Protein AF-A0A372Q496-F1 (afdb_monomer_lite)

Secondary structure (DSSP, 8-state):
--TTT-----GGGTT-SB-TTT--BSB-TTS-BS-------HHHHHHHHHHSHHHHHHHHHHHH----TTTTTS---SSGGGSHHHHHHHHTTSS--

pLDDT: mean 84.9, std 12.42, range [52.47, 97.12]

Radius of gyration: 22.65 Å; chains: 1; bounding box: 51×35×49 Å

Foldseek 3Di:
DDPPPPDDCDDVNVPPQADPPPRHGCADPVRHGPDDDDDDDPVVVVVVQCVDPVSVVVVCVVVVCPADDCLVPPVDGPDPCSDPVNVVCVVVVVDDD

Sequence (97 aa):
MCINSYCAYTGQFENEILCPYCNESRYDQKNKPRYQFVWFSLIKHLKIQYENPNRANELRYQYIYTTRNGFCEDGKIGEVFDGKCYLDLLKNGIFSR

Structure (mmCIF, N/CA/C/O backbone):
data_AF-A0A372Q496-F1
#
_entry.id   AF-A0A372Q496-F1
#
loop_
_atom_site.group_PDB
_ato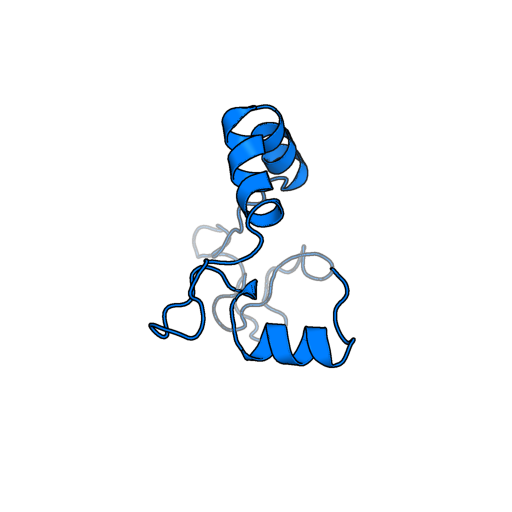m_site.id
_atom_site.type_symbol
_atom_site.label_atom_id
_atom_site.label_alt_id
_atom_site.label_comp_id
_atom_site.label_asym_id
_atom_site.label_entity_id
_atom_site.label_seq_id
_atom_site.pdbx_PDB_ins_code
_atom_site.Cartn_x
_atom_site.Cartn_y
_atom_site.Cartn_z
_atom_site.occupancy
_atom_site.B_iso_or_equiv
_atom_site.auth_seq_id
_atom_site.auth_comp_id
_atom_site.auth_asym_id
_atom_site.auth_atom_id
_atom_site.pdbx_PDB_model_num
ATOM 1 N N . MET A 1 1 ? -5.540 0.066 13.096 1.00 91.75 1 MET A N 1
ATOM 2 C CA . MET A 1 1 ? -4.805 -1.208 13.264 1.00 91.75 1 MET A CA 1
ATOM 3 C C . MET A 1 1 ? -4.698 -1.528 14.750 1.00 91.75 1 MET A C 1
ATOM 5 O O . MET A 1 1 ? -4.645 -0.593 15.542 1.00 91.75 1 MET A O 1
ATOM 9 N N . CYS A 1 2 ? -4.730 -2.800 15.145 1.00 94.88 2 CYS A N 1
ATOM 10 C CA . CYS A 1 2 ? -4.472 -3.215 16.524 1.00 94.88 2 CYS A CA 1
ATOM 11 C C . CYS A 1 2 ? -2.977 -3.079 16.861 1.00 94.88 2 CYS A C 1
ATOM 13 O O . CYS A 1 2 ? -2.134 -3.380 16.021 1.00 94.88 2 CYS A O 1
ATOM 15 N N . ILE A 1 3 ? -2.657 -2.654 18.086 1.00 93.81 3 ILE A N 1
ATOM 16 C CA . ILE A 1 3 ? -1.277 -2.441 18.547 1.00 93.81 3 ILE A CA 1
ATOM 17 C C . ILE A 1 3 ? -0.498 -3.747 18.770 1.00 93.81 3 ILE A C 1
ATOM 19 O O . ILE A 1 3 ? 0.705 -3.770 18.549 1.00 93.81 3 ILE A O 1
ATOM 23 N N . ASN A 1 4 ? -1.180 -4.831 19.158 1.00 95.19 4 ASN A N 1
ATOM 24 C CA . ASN A 1 4 ? -0.525 -6.089 19.538 1.00 95.19 4 ASN A CA 1
ATOM 25 C C . ASN A 1 4 ? -0.514 -7.128 18.408 1.00 95.19 4 ASN A C 1
ATOM 27 O O . ASN A 1 4 ? 0.441 -7.883 18.276 1.00 95.19 4 ASN A O 1
A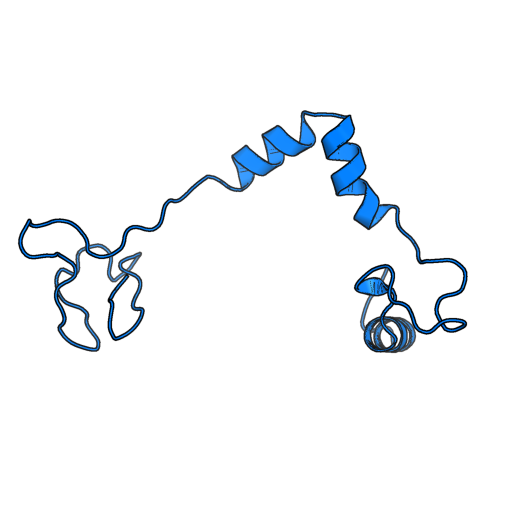TOM 31 N N . SER A 1 5 ? -1.574 -7.187 17.595 1.00 95.00 5 SER A N 1
ATOM 32 C CA . SER A 1 5 ? -1.723 -8.206 16.543 1.00 95.00 5 SER A CA 1
ATOM 33 C C . SER A 1 5 ? -1.549 -7.672 15.124 1.00 95.00 5 SER A C 1
ATOM 35 O O . SER A 1 5 ? -1.643 -8.442 14.174 1.00 95.00 5 SER A O 1
ATOM 37 N N . TYR A 1 6 ? -1.387 -6.355 14.958 1.00 91.88 6 TYR A N 1
ATOM 38 C CA . TYR A 1 6 ? -1.379 -5.687 13.651 1.00 91.88 6 TYR A CA 1
ATOM 39 C C . TYR A 1 6 ? -2.645 -5.923 12.806 1.00 91.88 6 TYR A C 1
ATOM 41 O O . TYR A 1 6 ? -2.679 -5.602 11.620 1.00 91.88 6 TYR A O 1
ATOM 49 N N . CYS A 1 7 ? -3.731 -6.413 13.414 1.00 93.06 7 CYS A N 1
ATOM 50 C CA . CYS A 1 7 ? -5.012 -6.573 12.737 1.00 93.06 7 CYS A CA 1
ATOM 51 C C . CYS A 1 7 ? -5.499 -5.233 12.168 1.00 93.06 7 CYS A C 1
ATOM 53 O O . CYS A 1 7 ? -5.632 -4.237 12.892 1.00 93.06 7 CYS A O 1
ATOM 55 N N . ALA A 1 8 ? -5.782 -5.202 10.867 1.00 94.19 8 ALA A N 1
ATOM 56 C CA . ALA A 1 8 ? -6.413 -4.067 10.212 1.00 94.19 8 ALA A CA 1
ATOM 57 C C . ALA A 1 8 ? -7.935 -4.116 10.425 1.00 94.19 8 ALA A C 1
ATOM 59 O O . ALA A 1 8 ? -8.565 -5.147 10.216 1.00 94.19 8 ALA A O 1
ATOM 60 N N . TYR A 1 9 ? -8.522 -2.991 10.841 1.00 94.25 9 TYR A N 1
ATOM 61 C CA . TYR A 1 9 ? -9.973 -2.849 11.022 1.00 94.25 9 TYR A CA 1
ATOM 62 C C . TYR A 1 9 ? -10.611 -2.392 9.708 1.00 94.25 9 TYR A C 1
ATOM 64 O O . TYR A 1 9 ? -10.998 -1.233 9.561 1.00 94.25 9 TYR A O 1
ATOM 72 N N . THR A 1 10 ? -10.609 -3.284 8.722 1.00 93.38 10 THR A N 1
ATOM 73 C CA . THR A 1 10 ? -11.145 -3.072 7.371 1.00 93.38 10 THR A CA 1
ATOM 74 C C . THR A 1 10 ? -11.954 -4.297 6.941 1.00 93.38 10 THR A C 1
ATOM 76 O O . THR A 1 10 ? -11.770 -5.385 7.492 1.00 93.38 10 THR A O 1
ATOM 79 N N . GLY A 1 11 ? -12.843 -4.144 5.953 1.00 93.62 11 GLY A N 1
ATOM 80 C CA . GLY A 1 11 ? -13.657 -5.249 5.434 1.00 93.62 11 GLY A CA 1
ATOM 81 C C . GLY A 1 11 ? -14.465 -5.925 6.543 1.00 93.62 11 GLY A C 1
ATOM 82 O O . GLY A 1 11 ? -15.181 -5.258 7.279 1.00 93.62 11 GLY A O 1
ATOM 83 N N . GLN A 1 12 ? -14.289 -7.237 6.720 1.00 94.69 12 GLN A N 1
ATOM 84 C CA . GLN A 1 12 ? -15.010 -8.013 7.740 1.00 94.69 12 GLN A CA 1
ATOM 85 C C . GLN A 1 12 ? -14.808 -7.521 9.187 1.00 94.69 12 GLN A C 1
ATOM 87 O O . GLN A 1 12 ? -15.621 -7.833 10.047 1.00 94.69 12 GLN 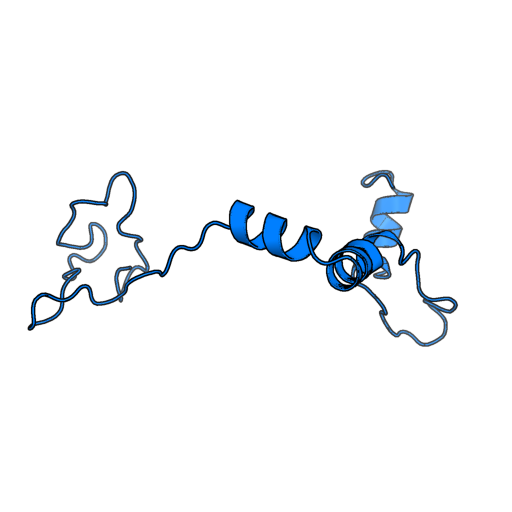A O 1
ATOM 92 N N . PHE A 1 13 ? -13.751 -6.748 9.463 1.00 95.06 13 PHE A N 1
ATOM 93 C CA . PHE A 1 13 ? -13.451 -6.208 10.795 1.00 95.06 13 PHE A CA 1
ATOM 94 C C . PHE A 1 13 ? -13.742 -4.704 10.918 1.00 95.06 13 PHE A C 1
ATOM 96 O O . PHE A 1 13 ? -13.267 -4.053 11.850 1.00 95.06 13 PHE A O 1
ATOM 103 N N . GLU A 1 14 ? -14.469 -4.108 9.968 1.00 94.19 14 GLU A N 1
ATOM 104 C CA . GLU A 1 14 ? -14.683 -2.654 9.919 1.00 94.19 14 GLU A CA 1
ATOM 105 C C . GLU A 1 14 ? -15.437 -2.102 11.140 1.00 94.19 14 GLU A C 1
ATOM 107 O O . GLU A 1 14 ? -15.132 -0.995 11.594 1.00 94.19 14 GLU A O 1
ATOM 112 N N . ASN A 1 15 ? -16.359 -2.892 11.700 1.00 95.31 15 ASN A N 1
ATOM 113 C CA . ASN A 1 15 ? -17.222 -2.514 12.824 1.00 95.31 15 ASN A CA 1
ATOM 114 C C . ASN A 1 15 ? -16.723 -3.056 14.172 1.00 95.31 15 ASN A C 1
ATOM 116 O O . ASN A 1 15 ? -17.318 -2.773 15.208 1.00 95.31 15 ASN A O 1
ATOM 120 N N . GLU A 1 16 ? -15.615 -3.799 14.176 1.00 96.19 16 GLU A N 1
ATOM 121 C CA . GLU A 1 16 ? -15.062 -4.367 15.400 1.00 96.19 16 GLU A CA 1
ATOM 122 C C . GLU A 1 16 ? -14.455 -3.279 16.294 1.00 96.19 16 GLU A C 1
ATOM 124 O O . GLU A 1 16 ? -13.704 -2.396 15.847 1.00 96.19 16 GLU A O 1
ATOM 129 N N . ILE A 1 17 ? -14.794 -3.358 17.582 1.00 96.25 17 ILE A N 1
ATOM 130 C CA . ILE A 1 17 ? -14.299 -2.464 18.639 1.00 96.25 17 ILE A CA 1
ATOM 131 C C . ILE A 1 17 ? -13.153 -3.131 19.402 1.00 96.25 17 ILE A C 1
ATOM 133 O O . ILE A 1 17 ? -12.230 -2.449 19.852 1.00 96.25 17 ILE A O 1
ATOM 137 N N . LEU A 1 18 ? -13.186 -4.458 19.514 1.00 97.06 18 LEU A N 1
ATOM 138 C CA . LEU A 1 18 ? -12.130 -5.266 20.110 1.00 97.06 18 LEU A CA 1
ATOM 139 C C . LEU A 1 18 ? -11.401 -6.035 19.014 1.00 97.06 18 LEU A C 1
ATOM 141 O O . LEU A 1 18 ? -11.985 -6.456 18.020 1.00 97.06 18 LEU A O 1
ATOM 145 N N . CYS A 1 19 ? -10.098 -6.214 19.185 1.00 96.69 19 CYS A N 1
ATOM 146 C CA . CYS A 1 19 ? -9.318 -7.019 18.263 1.00 96.69 19 CYS A CA 1
ATOM 147 C C . CYS A 1 19 ? -9.740 -8.497 18.356 1.00 96.69 19 CYS A C 1
ATOM 149 O O . CYS A 1 19 ? -9.613 -9.072 19.437 1.00 96.69 19 CYS A O 1
ATOM 151 N N . PRO A 1 20 ? -10.109 -9.166 17.251 1.00 96.31 20 PRO A N 1
ATOM 152 C CA . PRO A 1 20 ? -10.541 -10.567 17.285 1.00 96.31 20 PRO A CA 1
ATOM 153 C C . PRO A 1 20 ? -9.428 -11.553 17.687 1.00 96.31 20 PRO A C 1
ATOM 155 O O . PRO A 1 20 ? -9.713 -12.698 18.015 1.00 96.31 20 PRO A O 1
ATOM 158 N N . TYR A 1 21 ? -8.159 -11.123 17.676 1.00 97.12 21 TYR A N 1
ATOM 159 C CA . TYR A 1 21 ? -7.003 -11.981 17.973 1.00 97.12 21 TYR A CA 1
ATOM 160 C C . TYR A 1 21 ? -6.414 -11.785 19.371 1.00 97.12 21 TYR A C 1
ATOM 162 O O . TYR A 1 21 ? -5.842 -12.713 19.930 1.00 97.12 21 TYR A O 1
ATOM 170 N N . CYS A 1 22 ? -6.493 -10.573 19.924 1.00 96.75 22 CYS A N 1
ATOM 171 C CA . CYS A 1 22 ? -5.871 -10.254 21.215 1.00 96.75 22 CYS A CA 1
ATOM 172 C C . CYS A 1 22 ? -6.798 -9.496 22.168 1.00 96.75 22 CYS A C 1
ATOM 174 O O . CYS A 1 22 ? -6.348 -9.037 23.212 1.00 96.75 22 CYS A O 1
ATOM 176 N N . ASN A 1 23 ? -8.062 -9.307 21.781 1.00 96.56 23 ASN A N 1
ATOM 177 C CA . ASN A 1 23 ? -9.116 -8.636 22.542 1.00 96.56 23 ASN A CA 1
ATOM 178 C C . ASN A 1 23 ? -8.812 -7.187 22.978 1.00 96.56 23 ASN A C 1
ATOM 180 O O . ASN A 1 23 ? -9.542 -6.599 23.769 1.00 96.56 23 ASN A O 1
ATOM 184 N N . GLU A 1 24 ? -7.737 -6.593 22.455 1.00 96.62 24 GLU A N 1
ATOM 185 C CA . GLU A 1 24 ? -7.339 -5.218 22.751 1.00 96.62 24 GLU A CA 1
ATOM 186 C C . GLU A 1 24 ? -8.311 -4.227 22.106 1.00 96.62 24 GLU A C 1
ATOM 188 O O . GLU A 1 24 ? -8.735 -4.418 20.962 1.00 96.62 24 GLU A O 1
ATOM 193 N N . SER A 1 25 ? -8.609 -3.131 22.804 1.00 96.50 25 SER A N 1
ATOM 194 C CA . SER A 1 25 ? -9.501 -2.099 22.278 1.00 96.50 25 SER A CA 1
ATOM 195 C C . SER A 1 25 ? -8.895 -1.371 21.076 1.00 96.50 25 SER A C 1
ATOM 197 O O . SER A 1 25 ? -7.742 -0.927 21.087 1.00 96.50 25 SER A O 1
ATOM 199 N N . ARG A 1 26 ? -9.711 -1.189 20.035 1.00 96.00 26 ARG A N 1
ATOM 200 C CA . ARG A 1 26 ? -9.423 -0.343 18.870 1.00 96.00 26 ARG A CA 1
ATOM 201 C C . ARG A 1 26 ? -9.240 1.127 19.249 1.00 96.00 26 ARG A C 1
ATOM 203 O O . ARG A 1 26 ? -8.500 1.839 18.561 1.00 96.00 26 ARG A O 1
ATOM 210 N N . TYR A 1 27 ? -9.911 1.576 20.306 1.00 96.62 27 TYR A N 1
ATOM 211 C CA . TYR A 1 27 ? -9.954 2.971 20.731 1.00 96.62 27 TYR A CA 1
ATOM 212 C C . TYR A 1 27 ? -9.109 3.206 21.991 1.00 96.62 27 TYR A C 1
ATOM 214 O O . TYR A 1 27 ? -8.856 2.300 22.792 1.00 96.62 27 TYR A O 1
ATOM 222 N N . ASP A 1 28 ? -8.598 4.424 22.138 1.00 95.19 28 ASP A N 1
ATOM 223 C CA . ASP A 1 28 ? -7.947 4.890 23.360 1.00 95.19 28 ASP A CA 1
ATOM 224 C C . ASP A 1 28 ? -8.979 5.342 24.413 1.00 95.19 28 ASP A C 1
ATOM 226 O O . ASP A 1 28 ? -10.191 5.297 24.201 1.00 95.19 28 ASP A O 1
ATOM 230 N N . GLN A 1 29 ? -8.494 5.809 25.564 1.00 95.25 29 GLN A N 1
ATOM 231 C CA . GLN A 1 29 ? -9.339 6.300 26.661 1.00 95.25 29 GLN A CA 1
ATOM 232 C C . GLN A 1 29 ? -10.162 7.551 26.299 1.00 95.25 29 GLN A C 1
ATOM 234 O O . GLN A 1 29 ? -11.117 7.878 26.995 1.00 95.25 29 GLN A O 1
ATOM 239 N N . LYS A 1 30 ? -9.807 8.261 25.220 1.00 96.12 30 LYS A N 1
ATOM 240 C CA . LYS A 1 30 ? -10.521 9.439 24.702 1.00 96.12 30 LYS A CA 1
ATOM 241 C C . LYS A 1 30 ? -11.456 9.074 23.545 1.00 96.12 30 LYS A C 1
ATOM 243 O O . LYS A 1 30 ? -11.919 9.963 22.831 1.00 96.12 30 LYS A O 1
ATOM 248 N N . ASN A 1 31 ? -11.718 7.781 23.354 1.00 93.62 31 ASN A N 1
ATOM 249 C CA . ASN A 1 31 ? -12.534 7.228 22.281 1.00 93.62 31 ASN A CA 1
ATOM 250 C C . ASN A 1 31 ? -12.020 7.567 20.867 1.00 93.62 31 ASN A C 1
ATOM 252 O O . ASN A 1 31 ? -12.795 7.680 19.916 1.00 93.62 31 ASN A O 1
ATOM 256 N N . LYS A 1 32 ? -10.703 7.738 20.703 1.00 94.62 32 LYS A N 1
ATOM 257 C CA . LYS A 1 32 ? -10.064 7.921 19.395 1.00 94.62 32 LYS A CA 1
ATOM 258 C C . LYS A 1 32 ? -9.464 6.603 18.912 1.00 94.62 32 LYS A C 1
ATOM 260 O O . LYS A 1 32 ? -8.884 5.879 19.721 1.00 94.62 32 LYS A O 1
ATOM 265 N N . PRO A 1 33 ? -9.566 6.257 17.614 1.00 93.25 33 PRO A N 1
ATOM 266 C CA . PRO A 1 33 ? -8.882 5.082 17.089 1.00 93.25 33 PRO A CA 1
ATOM 267 C C . PRO A 1 33 ? -7.380 5.190 17.355 1.00 93.25 33 PRO A C 1
ATOM 269 O O . PRO A 1 33 ? -6.763 6.182 16.972 1.00 93.25 33 PRO A O 1
ATOM 272 N N . ARG A 1 34 ? -6.784 4.162 17.967 1.00 93.50 34 ARG A N 1
ATOM 273 C CA . ARG A 1 34 ? -5.356 4.175 18.333 1.00 93.50 34 ARG A CA 1
ATOM 274 C C . ARG A 1 34 ? -4.431 4.281 17.117 1.00 93.50 34 ARG A C 1
ATOM 276 O O . ARG A 1 34 ? -3.363 4.871 17.205 1.00 93.50 34 ARG A O 1
ATOM 283 N N . TYR A 1 35 ? -4.863 3.734 15.978 1.00 92.38 35 TYR A N 1
ATOM 284 C CA . TYR A 1 35 ? -4.167 3.837 14.696 1.00 92.38 35 TYR A CA 1
ATOM 285 C C . TYR A 1 35 ? -5.155 4.068 13.561 1.00 92.38 35 TYR A C 1
ATOM 287 O O . TYR A 1 35 ? -6.052 3.245 13.337 1.00 92.38 35 TYR A O 1
ATOM 295 N N . GLN A 1 36 ? -4.916 5.132 12.802 1.00 89.06 36 GLN A N 1
ATOM 296 C CA . GLN A 1 36 ? -5.625 5.458 11.572 1.00 89.06 36 GLN A CA 1
ATOM 297 C C . GLN A 1 36 ? -4.654 5.356 10.399 1.00 89.06 36 GLN A C 1
ATOM 299 O O . GLN A 1 36 ? -3.545 5.880 10.456 1.00 89.06 36 GLN A O 1
ATOM 304 N N . PHE A 1 37 ? -5.070 4.663 9.344 1.00 84.69 37 PHE A N 1
ATOM 305 C CA . PHE A 1 37 ? -4.347 4.674 8.081 1.00 84.69 37 PHE A CA 1
ATOM 306 C C . PHE A 1 37 ? -4.928 5.788 7.215 1.00 84.69 37 PHE A C 1
ATOM 308 O O . PHE A 1 37 ? -6.142 5.840 7.011 1.00 84.69 37 PHE A O 1
ATOM 315 N N . VAL A 1 38 ? -4.076 6.679 6.716 1.00 81.62 38 VAL A N 1
ATOM 316 C CA . VAL A 1 38 ? -4.504 7.697 5.757 1.00 81.62 38 VAL A CA 1
ATOM 317 C C . VAL A 1 38 ? -4.538 7.046 4.385 1.00 81.62 38 VAL A C 1
ATOM 319 O O . VAL A 1 38 ? -3.501 6.687 3.831 1.00 81.62 38 VAL A O 1
ATOM 322 N N . TRP A 1 39 ? -5.739 6.884 3.836 1.00 81.81 39 TRP A N 1
ATOM 323 C CA . TRP A 1 39 ? -5.901 6.416 2.469 1.00 81.81 39 TRP A CA 1
ATOM 324 C C . TRP A 1 39 ? -5.896 7.602 1.509 1.00 81.81 39 TRP A C 1
ATOM 326 O O . TRP A 1 39 ? -6.671 8.546 1.661 1.00 81.81 39 TRP A O 1
ATOM 336 N N . PHE A 1 40 ? -5.047 7.529 0.492 1.00 86.38 40 PHE A N 1
ATOM 337 C CA . PHE A 1 40 ? -5.106 8.406 -0.666 1.00 86.38 40 PHE A CA 1
ATOM 338 C C . PHE A 1 40 ? -5.321 7.566 -1.921 1.00 86.38 40 PHE A C 1
ATOM 340 O O . PHE A 1 40 ? -4.874 6.422 -2.024 1.00 86.38 40 PHE A O 1
ATOM 347 N N . SER A 1 41 ? -6.031 8.133 -2.895 1.00 89.88 41 SER A N 1
ATOM 348 C CA . SER A 1 41 ? -6.286 7.435 -4.150 1.00 89.88 41 SER A CA 1
ATOM 349 C C . SER A 1 41 ? -5.005 7.382 -4.973 1.00 89.88 41 SER A C 1
ATOM 351 O O . SER A 1 41 ? -4.594 8.385 -5.562 1.00 89.88 41 SER A O 1
ATOM 353 N N . LEU A 1 42 ? -4.413 6.189 -5.056 1.00 90.69 42 LEU A N 1
ATOM 354 C CA . LEU A 1 42 ? -3.252 5.923 -5.905 1.00 90.69 42 LEU A CA 1
ATOM 355 C C . LEU A 1 42 ? -3.511 6.357 -7.350 1.00 90.69 42 LEU A C 1
ATOM 357 O O . LEU A 1 42 ? -2.690 7.054 -7.930 1.00 90.69 42 LEU A O 1
ATOM 361 N N . ILE A 1 43 ? -4.688 6.041 -7.901 1.00 93.44 43 ILE A N 1
ATOM 362 C CA . ILE A 1 43 ? -5.061 6.426 -9.271 1.00 93.44 43 ILE A CA 1
ATOM 363 C C . ILE A 1 43 ? -5.018 7.946 -9.450 1.00 93.44 43 ILE A C 1
ATOM 365 O O . ILE A 1 43 ? -4.480 8.423 -10.446 1.00 93.44 43 ILE A O 1
ATOM 369 N N . LYS A 1 44 ? -5.560 8.722 -8.501 1.00 95.12 44 LYS A N 1
ATOM 370 C CA . LYS A 1 44 ? -5.518 10.191 -8.586 1.00 95.12 44 LYS A CA 1
ATOM 371 C C . LYS A 1 44 ? -4.083 10.707 -8.544 1.00 95.12 44 LYS A C 1
ATOM 373 O O . LYS A 1 44 ? -3.725 11.556 -9.349 1.00 95.12 44 LYS A O 1
ATOM 378 N N . HIS A 1 45 ? -3.268 10.177 -7.638 1.00 93.12 45 HIS A N 1
ATOM 379 C CA . HIS A 1 45 ? -1.874 10.597 -7.505 1.00 93.12 45 HIS A CA 1
ATOM 380 C C . HIS A 1 45 ? -1.066 10.260 -8.761 1.00 93.12 45 HIS A C 1
ATOM 382 O O . HIS A 1 45 ? -0.311 11.100 -9.238 1.00 93.12 45 HIS A O 1
ATOM 388 N N . LEU A 1 46 ? -1.276 9.075 -9.338 1.00 92.31 46 LEU A N 1
ATOM 389 C CA . LEU A 1 46 ? -0.648 8.680 -10.595 1.00 92.31 46 LEU A CA 1
ATOM 390 C C . LEU A 1 46 ? -1.079 9.596 -11.745 1.00 92.31 46 LEU A C 1
ATOM 392 O O . LEU A 1 46 ? -0.223 10.071 -12.479 1.00 92.31 46 LEU A O 1
ATOM 396 N N . LYS A 1 47 ? -2.373 9.925 -11.874 1.00 95.44 47 LYS A N 1
ATOM 397 C CA . LYS A 1 47 ? -2.838 10.884 -12.893 1.00 95.44 47 LYS A CA 1
ATOM 398 C C . LYS A 1 47 ? -2.126 12.232 -12.773 1.00 95.44 47 LYS A C 1
ATOM 400 O O . LYS A 1 47 ? -1.535 12.677 -13.747 1.00 95.44 47 LYS A O 1
ATOM 405 N N . ILE A 1 48 ? -2.084 12.805 -11.569 1.00 94.94 48 ILE A N 1
ATOM 406 C CA . ILE A 1 48 ? -1.391 14.077 -11.302 1.00 94.94 48 ILE A CA 1
ATOM 407 C C . ILE A 1 48 ? 0.095 13.992 -11.683 1.00 94.94 48 ILE A C 1
ATOM 409 O O . ILE A 1 48 ? 0.646 14.916 -12.276 1.00 94.94 48 ILE A O 1
ATOM 413 N N . GLN A 1 49 ? 0.760 12.878 -11.367 1.00 93.06 49 GLN A N 1
ATOM 414 C CA . GLN A 1 49 ? 2.165 12.687 -11.723 1.00 93.06 49 GLN A CA 1
ATOM 415 C C . GLN A 1 49 ? 2.393 12.608 -13.238 1.00 93.06 49 GLN A C 1
ATOM 417 O O . GLN A 1 49 ? 3.393 13.136 -13.716 1.00 93.06 49 GLN A O 1
ATOM 422 N N . TYR A 1 50 ? 1.486 11.977 -13.985 1.00 93.25 50 TYR A N 1
ATOM 423 C CA . TYR A 1 50 ? 1.596 11.840 -15.440 1.00 93.25 50 TYR A CA 1
ATOM 424 C C . TYR A 1 50 ? 1.076 13.056 -16.222 1.00 93.25 50 TYR A C 1
ATOM 426 O O . TYR A 1 50 ? 1.425 13.209 -17.390 1.00 93.25 50 TYR A O 1
ATOM 434 N N . GLU A 1 51 ? 0.285 13.932 -15.599 1.00 95.62 51 GLU A N 1
ATOM 435 C CA . GLU A 1 51 ? -0.120 15.223 -16.173 1.00 95.62 51 GLU A CA 1
ATOM 436 C C . GLU A 1 51 ? 1.052 16.211 -16.272 1.00 95.62 51 GLU A C 1
ATOM 438 O O . GLU A 1 51 ? 1.058 17.073 -17.149 1.00 95.62 51 GLU A O 1
ATOM 443 N N . ASN A 1 52 ? 2.070 16.085 -15.413 1.00 94.06 52 ASN A N 1
ATOM 444 C CA . ASN A 1 52 ? 3.287 16.888 -15.503 1.00 94.06 52 ASN A CA 1
ATOM 445 C C . ASN A 1 52 ? 4.280 16.244 -16.495 1.00 94.06 52 ASN A C 1
ATOM 447 O O . ASN A 1 52 ? 4.780 15.156 -16.211 1.00 94.06 52 ASN A O 1
ATOM 451 N N . PRO A 1 53 ? 4.645 16.904 -17.613 1.00 90.94 53 PRO A N 1
ATOM 452 C CA . PRO A 1 53 ? 5.505 16.302 -18.636 1.00 90.94 53 PRO A CA 1
ATOM 453 C C . PRO A 1 53 ? 6.902 15.912 -18.139 1.00 90.94 53 PRO A C 1
ATOM 455 O O . PRO A 1 53 ? 7.406 14.848 -18.495 1.00 90.94 53 PRO A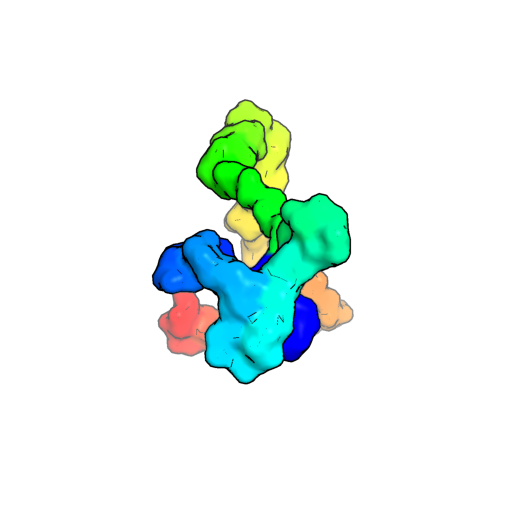 O 1
ATOM 458 N N . ASN A 1 54 ? 7.520 16.733 -17.285 1.00 90.06 54 ASN A N 1
ATOM 459 C CA . ASN A 1 54 ? 8.839 16.435 -16.721 1.00 90.06 54 ASN A CA 1
ATOM 460 C C . ASN A 1 54 ? 8.759 15.219 -15.800 1.00 90.06 54 ASN A C 1
ATOM 462 O O . ASN A 1 54 ? 9.562 14.295 -15.914 1.00 90.06 54 ASN A O 1
ATOM 466 N N . ARG A 1 55 ? 7.738 15.174 -14.939 1.00 89.56 55 ARG A N 1
ATOM 467 C CA . ARG A 1 55 ? 7.542 14.052 -14.022 1.00 89.56 55 ARG A CA 1
ATOM 468 C C . ARG A 1 55 ? 7.168 12.769 -14.757 1.00 89.56 55 ARG A C 1
ATOM 470 O O . ARG A 1 55 ? 7.661 11.701 -14.407 1.00 89.56 55 ARG A O 1
ATOM 477 N N . ALA A 1 56 ? 6.350 12.869 -15.798 1.00 90.38 56 ALA A N 1
ATOM 478 C CA . ALA A 1 56 ? 6.036 11.755 -16.679 1.00 90.38 56 ALA A CA 1
ATOM 479 C C . ALA A 1 56 ? 7.301 11.214 -17.362 1.00 90.38 56 ALA A C 1
ATOM 481 O O . ALA A 1 56 ? 7.460 10.000 -17.452 1.00 90.38 56 ALA A O 1
ATOM 482 N N . ASN A 1 57 ? 8.216 12.086 -17.798 1.00 86.19 57 ASN A N 1
ATOM 483 C CA . ASN A 1 57 ? 9.502 11.679 -18.367 1.00 86.19 57 ASN A CA 1
ATOM 484 C C . ASN A 1 57 ? 10.407 10.993 -17.336 1.00 86.19 57 ASN A C 1
ATOM 486 O O . ASN A 1 57 ? 10.982 9.961 -17.650 1.00 86.19 57 ASN A O 1
ATOM 490 N N . GLU A 1 58 ? 10.491 11.495 -16.102 1.00 84.88 58 GLU A N 1
ATOM 491 C CA . GLU A 1 58 ? 11.236 10.841 -15.013 1.00 84.88 58 GLU A CA 1
ATOM 492 C C . GLU A 1 58 ? 10.647 9.474 -14.637 1.00 84.88 58 GLU A C 1
ATOM 494 O O . GLU A 1 58 ? 11.378 8.517 -14.414 1.00 84.88 58 GLU A O 1
ATOM 499 N N . LEU A 1 59 ? 9.321 9.344 -14.592 1.00 84.12 59 LEU A N 1
ATOM 500 C CA . LEU A 1 59 ? 8.669 8.059 -14.320 1.00 84.12 59 LEU A CA 1
ATOM 501 C C . LEU A 1 59 ? 8.839 7.076 -15.484 1.00 84.12 59 LEU A C 1
ATOM 503 O O . LEU A 1 59 ? 8.940 5.871 -15.270 1.00 84.12 59 LEU A O 1
ATOM 507 N N . ARG A 1 60 ? 8.926 7.584 -16.718 1.00 78.38 60 ARG A N 1
ATOM 508 C CA . ARG A 1 60 ? 9.336 6.804 -17.893 1.00 78.38 60 ARG A CA 1
ATOM 509 C C . ARG A 1 60 ? 10.837 6.542 -17.925 1.00 78.38 60 ARG A C 1
ATOM 511 O O . ARG A 1 60 ? 11.246 5.645 -18.644 1.00 78.38 60 ARG A O 1
ATOM 518 N N . TYR A 1 61 ? 11.663 7.283 -17.191 1.00 65.62 61 TYR A N 1
ATOM 519 C CA . TYR A 1 61 ? 13.114 7.118 -17.238 1.00 65.62 61 TYR A CA 1
ATOM 520 C C . TYR A 1 61 ? 13.525 5.712 -16.799 1.00 65.62 61 TYR A C 1
ATOM 522 O O . TYR A 1 61 ? 14.383 5.137 -17.445 1.00 65.62 61 TYR A O 1
ATOM 530 N N . GLN A 1 62 ? 12.844 5.104 -15.822 1.00 63.00 62 GLN A N 1
ATOM 531 C CA . GLN A 1 62 ? 13.037 3.681 -15.486 1.00 63.00 62 GLN A CA 1
ATOM 532 C C . GLN A 1 62 ? 12.681 2.737 -16.651 1.00 63.00 62 GLN A C 1
ATOM 534 O O . GLN A 1 62 ? 13.294 1.694 -16.822 1.00 63.00 62 GLN A O 1
ATOM 539 N N . TYR A 1 63 ? 11.712 3.104 -17.495 1.00 61.16 63 TYR A N 1
ATOM 540 C CA . TYR A 1 63 ? 11.379 2.349 -18.709 1.00 61.16 63 TYR A CA 1
ATOM 541 C C . TYR A 1 63 ? 12.405 2.564 -19.837 1.00 61.16 63 TYR A C 1
ATOM 543 O O . TYR A 1 63 ? 12.672 1.659 -20.622 1.00 61.16 63 TYR A O 1
ATOM 551 N N . ILE A 1 64 ? 12.973 3.770 -19.936 1.00 65.25 64 ILE A N 1
ATOM 552 C CA . ILE A 1 64 ? 13.956 4.146 -20.965 1.00 65.25 64 ILE A CA 1
ATOM 553 C C . ILE A 1 64 ? 15.372 3.704 -20.570 1.00 65.25 64 ILE A C 1
ATOM 555 O O . ILE A 1 64 ? 16.221 3.511 -21.439 1.00 65.25 64 ILE A O 1
ATOM 559 N N . TYR A 1 65 ? 15.644 3.530 -19.278 1.00 67.75 65 TYR A N 1
ATOM 560 C CA . TYR A 1 65 ? 16.920 3.046 -18.784 1.00 67.75 65 TYR A CA 1
ATOM 561 C C . TYR A 1 65 ? 17.101 1.584 -19.189 1.00 67.75 65 TYR A C 1
ATOM 563 O O . TYR A 1 65 ? 16.468 0.668 -18.671 1.00 67.75 65 TYR A O 1
ATOM 571 N N . THR A 1 66 ? 17.954 1.355 -20.184 1.00 60.44 66 THR A N 1
ATOM 572 C CA . THR A 1 66 ? 18.130 0.015 -20.743 1.00 60.44 66 THR A CA 1
ATOM 573 C C . THR A 1 66 ? 19.202 -0.800 -20.031 1.00 60.44 66 THR A C 1
ATOM 575 O O . THR A 1 66 ? 19.097 -2.021 -20.049 1.00 60.44 66 THR A O 1
ATOM 578 N N . THR A 1 67 ? 20.209 -0.148 -19.449 1.00 62.78 67 THR A N 1
ATOM 579 C CA . THR A 1 67 ? 21.294 -0.713 -18.621 1.00 62.78 67 THR A CA 1
ATOM 580 C C . THR A 1 67 ? 22.404 0.326 -18.521 1.00 62.78 67 THR A C 1
ATOM 582 O O . THR A 1 67 ? 22.627 1.088 -19.469 1.00 62.78 67 THR A O 1
ATOM 585 N N . ARG A 1 68 ? 23.183 0.319 -17.438 1.00 65.44 68 ARG A N 1
ATOM 586 C CA . ARG A 1 68 ? 24.452 1.061 -17.416 1.00 65.44 68 ARG A CA 1
ATOM 587 C C . ARG A 1 68 ? 2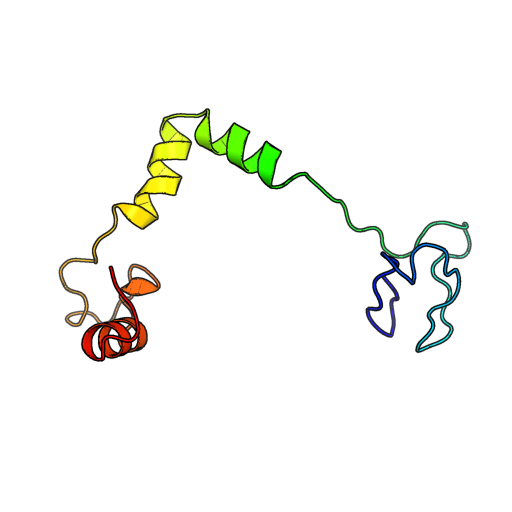5.461 0.434 -18.388 1.00 65.44 68 ARG A C 1
ATOM 589 O O . ARG A 1 68 ? 25.773 -0.749 -18.274 1.00 65.44 68 ARG A O 1
ATOM 596 N N . ASN A 1 69 ? 26.058 1.237 -19.273 1.00 57.53 69 ASN A N 1
ATOM 597 C CA . ASN A 1 69 ? 27.273 0.825 -19.989 1.00 57.53 69 ASN A CA 1
ATOM 598 C C . ASN A 1 69 ? 28.390 0.529 -18.968 1.00 57.53 69 ASN A C 1
ATOM 600 O O . ASN A 1 69 ? 28.727 1.402 -18.166 1.00 57.53 69 ASN A O 1
ATOM 604 N N . GLY A 1 70 ? 28.944 -0.687 -18.992 1.00 57.41 70 GLY A N 1
ATOM 605 C CA . GLY A 1 70 ? 30.001 -1.133 -18.071 1.00 57.41 70 GLY A CA 1
ATOM 606 C C . GLY A 1 70 ? 29.515 -1.899 -16.834 1.00 57.41 70 GLY A C 1
ATOM 607 O O . GLY A 1 70 ? 30.305 -2.158 -15.925 1.00 57.41 70 GLY A O 1
ATOM 608 N N . PHE A 1 71 ? 28.235 -2.290 -16.760 1.00 59.09 71 PHE A N 1
ATOM 609 C CA . PHE A 1 71 ? 27.820 -3.251 -15.737 1.00 59.09 71 PHE A CA 1
ATOM 610 C C . PHE A 1 71 ? 28.564 -4.586 -15.943 1.00 59.09 71 PHE A C 1
ATOM 612 O O . PHE A 1 71 ? 28.608 -5.095 -17.061 1.00 59.09 71 PHE A O 1
ATOM 619 N N . CYS A 1 72 ? 29.142 -5.11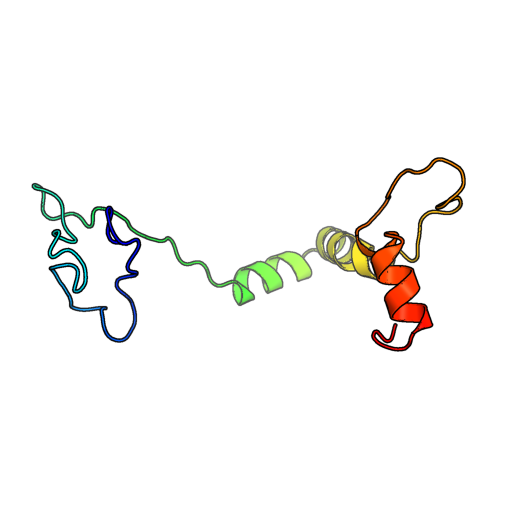3 -14.855 1.00 52.47 72 CYS A N 1
ATOM 620 C CA . CYS A 1 72 ? 30.164 -6.178 -14.753 1.00 52.47 72 CYS A CA 1
ATOM 621 C C . CYS A 1 72 ? 31.636 -5.722 -14.715 1.00 52.47 72 CYS A C 1
ATOM 623 O O . CYS A 1 72 ? 32.469 -6.521 -14.293 1.00 52.47 72 CYS A O 1
ATOM 625 N N . GLU A 1 73 ? 31.974 -4.476 -15.065 1.00 61.53 73 GLU A N 1
ATOM 626 C CA . GLU A 1 73 ? 33.374 -4.006 -15.044 1.00 61.53 73 GLU A CA 1
ATOM 627 C C . GLU A 1 73 ? 33.780 -3.393 -13.693 1.00 61.53 73 GLU A C 1
ATOM 629 O O . GLU A 1 73 ? 34.900 -3.603 -13.235 1.00 61.53 73 GLU A O 1
ATOM 634 N N . ASP A 1 74 ? 32.868 -2.678 -13.019 1.00 72.38 74 ASP A N 1
ATOM 635 C CA . ASP A 1 74 ? 33.132 -2.005 -11.731 1.00 72.38 74 ASP A CA 1
ATOM 636 C C . ASP A 1 74 ? 32.289 -2.530 -10.550 1.00 72.38 74 ASP A C 1
ATOM 638 O O . ASP A 1 74 ? 32.416 -2.043 -9.425 1.00 72.38 74 ASP A O 1
ATOM 642 N N . GLY A 1 75 ? 31.417 -3.513 -10.801 1.00 64.38 75 GLY A N 1
ATOM 643 C CA . GLY A 1 75 ? 30.547 -4.130 -9.795 1.00 64.38 75 GLY A CA 1
ATOM 644 C C . GLY A 1 75 ? 29.411 -3.244 -9.264 1.00 64.38 75 GLY A C 1
ATOM 645 O O . GLY A 1 75 ? 28.745 -3.637 -8.306 1.00 64.38 75 GLY A O 1
ATOM 646 N N . LYS A 1 76 ? 29.159 -2.062 -9.844 1.00 67.69 76 LYS A N 1
ATOM 647 C CA . LYS A 1 76 ? 28.129 -1.133 -9.351 1.00 67.69 76 LYS A CA 1
ATOM 648 C C . LYS A 1 76 ? 26.806 -1.298 -10.091 1.00 67.69 76 LYS A C 1
ATOM 650 O O . LYS A 1 76 ? 26.741 -1.113 -11.301 1.00 67.69 76 LYS A O 1
ATOM 655 N N . ILE A 1 77 ? 25.743 -1.557 -9.335 1.00 67.19 77 ILE A N 1
ATOM 656 C CA . ILE A 1 77 ? 24.359 -1.658 -9.821 1.00 67.19 77 ILE A CA 1
ATOM 657 C C . ILE A 1 77 ? 23.798 -0.249 -10.047 1.00 67.19 77 ILE A C 1
ATOM 659 O O . ILE A 1 77 ? 23.774 0.552 -9.113 1.00 67.19 77 ILE A O 1
ATOM 663 N N . GLY A 1 78 ? 23.389 0.054 -11.284 1.00 68.00 78 GLY A N 1
ATOM 664 C CA . GLY A 1 78 ? 22.715 1.306 -11.639 1.00 68.00 78 GLY A CA 1
ATOM 665 C C . GLY A 1 78 ? 21.210 1.244 -11.376 1.00 68.00 78 GLY A C 1
ATOM 666 O O . GLY A 1 78 ? 20.636 2.198 -10.857 1.00 68.00 78 GLY A O 1
ATOM 667 N N . GLU A 1 79 ? 20.596 0.094 -11.655 1.00 71.19 79 GLU A N 1
ATOM 668 C CA . GLU A 1 79 ? 19.179 -0.183 -11.419 1.00 71.19 79 GLU A CA 1
ATOM 669 C C . GLU A 1 79 ? 18.931 -1.655 -11.033 1.00 71.19 79 GLU A C 1
ATOM 671 O O . GLU A 1 79 ? 19.764 -2.529 -11.266 1.00 71.19 79 GLU A O 1
ATOM 676 N N . VAL A 1 80 ? 17.761 -1.962 -10.457 1.00 73.25 80 VAL A N 1
ATOM 677 C CA . VAL A 1 80 ? 17.349 -3.331 -10.083 1.00 73.25 80 VAL A CA 1
ATOM 678 C C . VAL A 1 80 ? 17.448 -4.334 -11.245 1.00 73.25 80 VAL A C 1
ATOM 680 O O . VAL A 1 80 ? 17.760 -5.503 -11.018 1.00 73.25 80 VAL A O 1
ATOM 683 N N . PHE A 1 81 ? 17.255 -3.871 -12.484 1.00 74.38 81 PHE A N 1
ATOM 684 C CA . PHE A 1 81 ? 17.344 -4.679 -13.704 1.00 74.38 81 PHE A CA 1
ATOM 685 C C . PHE A 1 81 ? 18.776 -4.908 -14.202 1.00 74.38 81 PHE A C 1
ATOM 687 O O . PHE A 1 81 ? 18.992 -5.740 -15.077 1.00 74.38 81 PHE A O 1
ATOM 694 N N . ASP A 1 82 ? 19.770 -4.231 -13.634 1.00 73.81 82 ASP A N 1
ATOM 695 C CA . ASP A 1 82 ? 21.168 -4.539 -13.933 1.00 73.81 82 ASP A CA 1
ATOM 696 C C . ASP A 1 82 ? 21.636 -5.778 -13.155 1.00 73.81 82 ASP A C 1
ATOM 698 O O . ASP A 1 82 ? 22.630 -6.399 -13.505 1.00 73.81 82 ASP A O 1
ATOM 702 N N . GLY A 1 83 ? 20.935 -6.178 -12.089 1.00 77.12 83 GLY A N 1
ATOM 703 C CA . GLY A 1 83 ? 21.381 -7.251 -11.205 1.00 77.12 83 GLY A CA 1
ATOM 704 C C . GLY A 1 83 ? 21.611 -8.583 -11.930 1.00 77.12 83 GLY A C 1
ATOM 705 O O . GLY A 1 83 ? 20.754 -9.054 -12.675 1.00 77.12 83 GLY A O 1
ATOM 706 N N . LYS A 1 84 ? 22.733 -9.256 -11.624 1.00 79.25 84 LYS A N 1
ATOM 707 C CA . LYS A 1 84 ? 23.093 -10.577 -12.184 1.00 79.25 84 LYS A CA 1
ATOM 708 C C . LYS A 1 84 ? 21.928 -11.577 -12.149 1.00 79.25 84 LYS A C 1
ATOM 710 O O . LYS A 1 84 ? 21.679 -12.258 -13.132 1.00 79.25 84 LYS A O 1
ATOM 715 N N . CYS A 1 85 ? 21.186 -11.611 -11.040 1.00 84.62 85 CYS A N 1
ATOM 716 C CA . CYS A 1 85 ? 20.015 -12.477 -10.880 1.00 84.62 85 CYS A CA 1
ATOM 717 C C . CYS A 1 85 ? 18.931 -12.197 -11.935 1.00 84.62 85 CYS A C 1
ATOM 719 O O . CYS A 1 85 ? 18.424 -13.122 -12.561 1.00 84.62 85 CYS A O 1
ATOM 721 N N . TYR A 1 86 ? 18.606 -10.926 -12.178 1.00 82.25 86 TYR A N 1
ATOM 722 C CA . TYR A 1 86 ? 17.613 -10.551 -13.182 1.00 82.25 86 TYR A CA 1
ATOM 723 C C . TYR A 1 86 ? 18.077 -10.913 -14.602 1.00 82.25 86 TYR A C 1
ATOM 725 O O . TYR A 1 86 ? 17.300 -11.468 -15.376 1.00 82.25 86 TYR A O 1
ATOM 733 N N . LEU A 1 87 ? 19.354 -10.680 -14.924 1.00 80.19 87 LEU A N 1
ATOM 734 C CA . LEU A 1 87 ? 19.938 -11.040 -16.221 1.00 80.19 87 LEU A CA 1
ATOM 735 C C . LEU A 1 87 ? 19.959 -12.557 -16.461 1.00 80.19 87 LEU A C 1
ATOM 737 O O . LEU A 1 87 ? 19.636 -13.009 -17.560 1.00 80.19 87 LEU A O 1
ATOM 741 N N . ASP A 1 88 ? 20.289 -13.349 -15.438 1.00 87.06 88 ASP A N 1
ATOM 742 C CA . ASP A 1 88 ? 20.244 -14.812 -15.512 1.00 87.06 88 ASP A CA 1
ATOM 743 C C . ASP A 1 88 ? 18.804 -15.300 -15.761 1.00 87.06 88 ASP A C 1
ATOM 745 O O . ASP A 1 88 ? 18.573 -16.181 -16.590 1.00 87.06 88 ASP A O 1
ATOM 749 N N . LEU A 1 89 ? 17.812 -14.688 -15.105 1.00 88.56 89 LEU A N 1
ATOM 750 C CA . LEU A 1 89 ? 16.394 -15.007 -15.305 1.00 88.56 89 LEU A CA 1
ATOM 751 C C . LEU A 1 89 ? 15.882 -14.596 -16.696 1.00 88.56 89 LEU A C 1
ATOM 753 O O . LEU A 1 89 ? 15.122 -15.352 -17.303 1.00 88.56 89 LEU A O 1
ATOM 757 N N . LEU A 1 90 ? 16.332 -13.459 -17.238 1.00 84.75 90 LEU A N 1
ATOM 758 C CA . LEU A 1 90 ? 16.080 -13.065 -18.631 1.00 84.75 90 LEU A CA 1
ATOM 759 C C . LEU A 1 90 ? 16.671 -14.076 -19.617 1.00 84.75 90 LEU A C 1
ATOM 761 O O . LEU A 1 90 ? 15.989 -14.514 -20.539 1.00 84.75 90 LEU A O 1
ATOM 765 N N . LYS A 1 91 ? 17.931 -14.482 -19.413 1.00 86.81 91 LYS A N 1
ATOM 766 C CA . LYS A 1 91 ? 18.606 -15.469 -20.268 1.00 86.81 91 LYS A CA 1
ATOM 767 C C . LYS A 1 91 ? 17.893 -16.820 -20.253 1.00 86.81 91 LYS A C 1
ATOM 769 O O . LYS A 1 91 ? 17.816 -17.485 -21.281 1.00 86.81 91 LYS A O 1
ATOM 774 N N . ASN A 1 92 ? 17.349 -17.200 -19.102 1.00 92.50 92 ASN A N 1
ATOM 775 C CA . ASN A 1 92 ? 16.559 -18.417 -18.939 1.00 92.50 92 ASN A CA 1
ATOM 776 C C . ASN A 1 92 ? 15.120 -18.285 -19.476 1.00 92.50 92 ASN A C 1
ATOM 778 O O . ASN A 1 92 ? 14.343 -19.228 -19.350 1.00 92.50 92 ASN A O 1
ATOM 782 N N . GLY A 1 93 ? 14.750 -17.137 -20.057 1.00 89.50 93 GLY A N 1
ATOM 783 C CA . GLY A 1 93 ? 13.429 -16.899 -20.640 1.00 89.50 93 GLY A CA 1
ATOM 784 C C . GLY A 1 93 ? 12.301 -16.775 -19.614 1.00 89.50 93 GLY A C 1
ATOM 785 O O . GLY A 1 93 ? 11.135 -16.877 -19.982 1.00 89.50 93 GLY A O 1
ATOM 786 N N . ILE A 1 94 ? 12.627 -16.573 -18.332 1.00 91.38 94 ILE A N 1
ATOM 787 C CA . ILE A 1 94 ? 11.635 -16.411 -17.257 1.00 91.38 94 ILE A CA 1
ATOM 788 C C . ILE A 1 94 ? 10.973 -15.032 -17.335 1.00 91.38 94 ILE A C 1
ATOM 790 O O . ILE A 1 94 ? 9.786 -14.894 -17.047 1.00 91.38 94 ILE A O 1
ATOM 794 N N . PHE A 1 95 ? 11.734 -14.018 -17.747 1.00 81.56 95 PHE A N 1
ATOM 795 C CA . PHE A 1 95 ? 11.230 -12.678 -18.029 1.00 81.56 95 PHE A CA 1
ATOM 796 C C . PHE A 1 95 ? 11.327 -12.371 -19.525 1.00 81.56 95 PHE A C 1
ATOM 798 O O . PHE A 1 95 ? 12.237 -12.839 -20.208 1.00 81.56 95 PHE A O 1
ATOM 805 N N . SER A 1 96 ? 10.405 -11.544 -20.014 1.00 72.50 96 SER A N 1
ATOM 806 C CA . SER A 1 96 ? 10.409 -10.979 -21.364 1.00 72.50 96 SER A CA 1
ATOM 807 C C . SER A 1 96 ? 10.508 -9.462 -21.271 1.00 72.50 96 SER A C 1
ATOM 809 O O . SER A 1 96 ? 9.846 -8.861 -20.422 1.00 72.50 96 SER A O 1
ATOM 811 N N . ARG A 1 97 ? 11.329 -8.866 -22.134 1.00 63.59 97 ARG A N 1
ATOM 812 C CA . ARG A 1 97 ? 11.531 -7.420 -22.199 1.00 63.59 97 ARG A CA 1
ATOM 813 C C . ARG A 1 97 ? 10.561 -6.759 -23.168 1.00 63.59 97 ARG A C 1
ATOM 815 O O . ARG A 1 97 ? 10.282 -7.387 -24.212 1.00 63.59 97 ARG A O 1
#